Protein AF-A0AAJ0H0M8-F1 (afdb_monomer_lite)

Sequence (171 aa):
MREPCAADTFPAQLRAGKIDAFGVWETSGELGIRALGGPDKAAVFKNASVYREVYSLYSTEEKLRDAATRQRIVRFVRALHKTYDLFRNASTSSSPDVYTTVARTVGVDVPVLKSVWADHVWGPGRLDGGLLDYLEREDQYLARVDRRQPFSRAELERFVDTSVYQEAMQG

Foldseek 3Di:
DELDPDCPDPLNCCLVVVDVDDDDDPLVQVSNQVSLPHPVRDDDDDDVVVDDDDDDDDDDPVLCPPPVSLVVLLQVLLVLQVVLVCLVCLVPDPPPRPLVVVCVVVVYDSVSCVVCSVVDDRHPDPLPPCPLVVLQVVQVVVCVVVVHDRDDSVVSVVRDDCPSVVSSVVD

Secondary structure (DSSP, 8-state):
--S---TTSHHHHHHTTS-S-----TTHHHHHHHHTTSGGG------TTT----------HHHHHSHHHHHHHHHHHHHHHHHHHHHHTTTT--SS-HHHHHHHHHT--HHHHHHHHTTS--S---TTSSHHHHHHHHHHHHHHHTTSPPPPHHHHHTT---HHHHHHHH-

Structure (mmCIF, N/CA/C/O backbone):
data_AF-A0AAJ0H0M8-F1
#
_entry.id   AF-A0AAJ0H0M8-F1
#
loop_
_atom_site.group_PDB
_atom_site.id
_atom_site.type_symbol
_atom_site.label_atom_id
_atom_site.label_alt_id
_atom_site.label_comp_id
_atom_site.label_asym_id
_atom_site.label_entity_id
_atom_site.label_seq_id
_atom_site.pdbx_PDB_ins_code
_atom_site.Cartn_x
_atom_site.Cartn_y
_atom_site.Cartn_z
_atom_site.occupancy
_atom_site.B_iso_or_equiv
_atom_site.auth_seq_id
_atom_site.auth_comp_id
_atom_site.auth_asym_id
_atom_site.auth_atom_id
_atom_site.pdbx_PDB_model_num
ATOM 1 N N . MET A 1 1 ? 12.385 -8.790 -3.470 1.00 48.69 1 MET A N 1
ATOM 2 C CA . MET A 1 1 ? 13.142 -9.572 -4.466 1.00 48.69 1 MET A CA 1
ATOM 3 C C . MET A 1 1 ? 14.467 -8.891 -4.808 1.00 48.69 1 MET A C 1
ATOM 5 O O . MET A 1 1 ? 14.438 -7.785 -5.336 1.00 48.69 1 MET A O 1
ATOM 9 N N . ARG A 1 2 ? 15.613 -9.535 -4.525 1.00 51.66 2 ARG A N 1
ATOM 10 C CA . ARG A 1 2 ? 16.846 -9.311 -5.307 1.00 51.66 2 ARG A CA 1
ATOM 11 C C . ARG A 1 2 ? 16.511 -9.583 -6.768 1.00 51.66 2 ARG A C 1
ATOM 13 O O . ARG A 1 2 ? 15.623 -10.414 -6.980 1.00 51.66 2 ARG A O 1
ATOM 20 N N . GLU A 1 3 ? 17.150 -8.896 -7.720 1.00 54.75 3 GLU A N 1
ATOM 21 C CA . GLU A 1 3 ? 16.900 -9.117 -9.158 1.00 54.75 3 GLU A CA 1
ATOM 22 C C . GLU A 1 3 ? 16.625 -10.605 -9.432 1.00 54.75 3 GLU A C 1
ATOM 24 O O . GLU A 1 3 ? 17.482 -11.448 -9.143 1.00 54.75 3 GLU A O 1
ATOM 29 N N . PRO A 1 4 ? 15.401 -10.972 -9.855 1.00 52.53 4 PRO A N 1
ATOM 30 C CA . PRO A 1 4 ? 15.053 -12.371 -9.925 1.00 52.53 4 PRO A CA 1
ATOM 31 C C . PRO A 1 4 ? 15.844 -13.006 -11.065 1.00 52.53 4 PRO A C 1
ATOM 33 O O . PRO A 1 4 ? 15.538 -12.812 -12.236 1.00 52.53 4 PRO A O 1
ATOM 36 N N . CYS A 1 5 ? 16.826 -13.836 -10.714 1.00 50.19 5 CYS A N 1
ATOM 37 C CA . CYS A 1 5 ? 17.511 -14.736 -11.645 1.00 50.19 5 CYS A CA 1
ATOM 38 C C . CYS A 1 5 ? 16.598 -15.877 -12.151 1.00 50.19 5 CYS A C 1
ATOM 40 O O . CYS A 1 5 ? 17.082 -16.819 -12.775 1.00 50.19 5 CYS A O 1
ATOM 42 N N . ALA A 1 6 ? 15.292 -15.843 -11.859 1.00 57.97 6 ALA A N 1
ATOM 43 C CA . ALA A 1 6 ? 14.335 -16.835 -12.329 1.00 57.97 6 ALA A CA 1
ATOM 44 C C . ALA A 1 6 ? 13.898 -16.503 -13.764 1.00 57.97 6 ALA A C 1
ATOM 46 O O . ALA A 1 6 ? 13.347 -15.434 -14.036 1.00 57.97 6 ALA A O 1
ATOM 47 N N . ALA A 1 7 ? 14.137 -17.448 -14.675 1.00 60.62 7 ALA A N 1
ATOM 48 C CA . ALA A 1 7 ? 13.967 -17.293 -16.120 1.00 60.62 7 ALA A CA 1
ATOM 49 C C . ALA A 1 7 ? 12.519 -17.038 -16.589 1.00 60.62 7 ALA A C 1
ATOM 51 O O . ALA A 1 7 ? 12.317 -16.728 -17.760 1.00 60.62 7 ALA A O 1
ATOM 52 N N . ASP A 1 8 ? 11.529 -17.160 -15.698 1.00 80.12 8 ASP A N 1
ATOM 53 C CA . ASP A 1 8 ? 10.103 -17.068 -16.034 1.00 80.12 8 ASP A CA 1
ATOM 54 C C . ASP A 1 8 ? 9.355 -15.937 -15.308 1.00 80.12 8 ASP A C 1
ATOM 56 O O . ASP A 1 8 ? 8.146 -15.984 -15.109 1.00 80.12 8 ASP A O 1
ATOM 60 N N . THR A 1 9 ? 10.069 -14.895 -14.882 1.00 88.38 9 THR A N 1
ATOM 61 C CA . THR A 1 9 ? 9.425 -13.680 -14.354 1.00 88.38 9 THR A CA 1
ATOM 62 C C . THR A 1 9 ? 8.955 -12.757 -15.476 1.00 88.38 9 THR A C 1
ATOM 64 O O . THR A 1 9 ? 9.538 -12.761 -16.561 1.00 88.38 9 THR A O 1
ATOM 67 N N . PHE A 1 10 ? 7.955 -11.903 -15.220 1.00 92.44 10 PHE A N 1
ATOM 68 C CA . PHE A 1 10 ? 7.486 -10.933 -16.221 1.00 92.44 10 PHE A CA 1
ATOM 69 C C . PHE A 1 10 ? 8.611 -10.063 -16.816 1.00 92.44 10 PHE A C 1
ATOM 71 O O . PHE A 1 10 ? 8.669 -9.968 -18.040 1.00 92.44 10 PHE A O 1
ATOM 78 N N . PRO A 1 11 ? 9.566 -9.501 -16.039 1.00 92.25 11 PRO A N 1
ATOM 79 C CA . PRO A 1 11 ? 10.699 -8.781 -16.626 1.00 92.25 11 PRO A CA 1
ATOM 80 C C . PRO A 1 11 ? 11.568 -9.645 -17.555 1.00 92.25 11 PRO A C 1
ATOM 82 O O . PRO A 1 11 ? 12.044 -9.157 -18.579 1.00 92.25 11 PRO A O 1
ATOM 85 N N . ALA A 1 12 ? 11.768 -10.929 -17.233 1.00 90.25 12 ALA A N 1
ATOM 86 C CA . ALA A 1 12 ? 12.524 -11.854 -18.078 1.00 90.25 12 ALA A CA 1
ATOM 87 C C . ALA A 1 12 ? 11.763 -12.208 -19.367 1.00 90.25 12 ALA A C 1
ATOM 89 O O . ALA A 1 12 ? 12.352 -12.198 -20.447 1.00 90.25 12 ALA A O 1
ATOM 90 N N . GLN A 1 13 ? 10.455 -12.468 -19.271 1.00 93.12 13 GLN A N 1
ATOM 91 C CA . GLN A 1 13 ? 9.593 -12.723 -20.428 1.00 93.12 13 GLN A CA 1
ATOM 92 C C . GLN A 1 13 ? 9.509 -11.502 -21.352 1.00 93.12 13 GLN A C 1
ATOM 94 O O . GLN A 1 13 ? 9.586 -11.665 -22.569 1.00 93.12 13 GLN A O 1
ATOM 99 N N . LEU A 1 14 ? 9.427 -10.294 -20.782 1.00 93.31 14 LEU A N 1
ATOM 100 C CA . LEU A 1 14 ? 9.419 -9.034 -21.523 1.00 93.31 14 LEU A CA 1
ATOM 101 C C . LEU A 1 14 ? 10.739 -8.832 -22.279 1.00 93.31 14 LEU A C 1
ATOM 103 O O . LEU A 1 14 ? 10.736 -8.588 -23.481 1.00 93.31 14 LEU A O 1
ATOM 107 N N . ARG A 1 15 ? 11.883 -9.031 -21.606 1.00 92.50 15 ARG A N 1
ATOM 108 C CA . ARG A 1 15 ? 13.213 -8.974 -22.244 1.00 92.50 15 ARG A CA 1
ATOM 109 C C . ARG A 1 15 ? 13.366 -9.994 -23.373 1.00 92.50 15 ARG A C 1
ATOM 111 O O . ARG A 1 15 ? 14.031 -9.717 -24.365 1.00 92.50 15 ARG A O 1
ATOM 118 N N . ALA A 1 16 ? 12.781 -11.178 -23.206 1.00 92.88 16 ALA A N 1
ATOM 119 C CA . ALA A 1 16 ? 12.814 -12.252 -24.192 1.00 92.88 16 ALA A CA 1
ATOM 120 C C . ALA A 1 16 ? 11.801 -12.071 -25.339 1.00 92.88 16 ALA A C 1
ATOM 122 O O . ALA A 1 16 ? 11.757 -12.925 -26.222 1.00 92.88 16 ALA A O 1
ATOM 123 N N . GLY A 1 17 ? 10.970 -11.021 -25.320 1.00 94.12 17 GLY A N 1
ATOM 124 C CA . GLY A 1 17 ? 9.914 -10.807 -26.315 1.00 94.12 17 GLY A CA 1
ATOM 125 C C . GLY A 1 17 ? 8.808 -11.867 -26.284 1.00 94.12 17 GLY A C 1
ATOM 126 O O . GLY A 1 17 ? 8.136 -12.081 -27.286 1.00 94.12 17 GLY A O 1
ATOM 127 N N . LYS A 1 18 ? 8.635 -12.575 -25.158 1.00 96.19 18 LYS A N 1
ATOM 128 C CA . LYS A 1 18 ? 7.555 -13.563 -24.973 1.00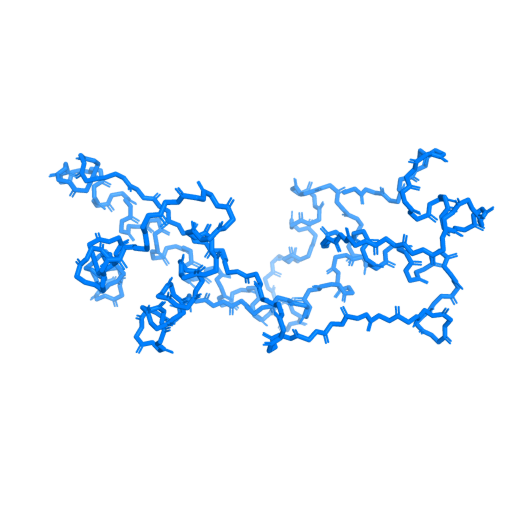 96.19 18 LYS A CA 1
ATOM 129 C C . LYS A 1 18 ? 6.216 -12.911 -24.628 1.00 96.19 18 LYS A C 1
ATOM 131 O O . LYS A 1 18 ? 5.173 -13.521 -24.837 1.00 96.19 18 LYS A O 1
ATOM 136 N N . ILE A 1 19 ? 6.271 -11.710 -24.061 1.00 95.75 19 ILE A N 1
ATOM 137 C CA . ILE A 1 19 ? 5.126 -10.857 -23.756 1.00 95.75 19 ILE A CA 1
ATOM 138 C C . ILE A 1 19 ? 5.452 -9.437 -24.209 1.00 95.75 19 ILE A C 1
ATOM 140 O O . ILE A 1 19 ? 6.611 -9.024 -24.142 1.00 95.75 19 ILE A O 1
ATOM 144 N N . ASP A 1 20 ? 4.430 -8.688 -24.608 1.00 94.94 20 ASP A N 1
ATOM 145 C CA . ASP A 1 20 ? 4.582 -7.296 -25.051 1.00 94.94 20 ASP A CA 1
ATOM 146 C C . ASP A 1 20 ? 4.394 -6.289 -23.907 1.00 94.94 20 ASP A C 1
ATOM 148 O O . ASP A 1 20 ? 4.900 -5.169 -23.955 1.00 94.94 20 ASP A O 1
ATOM 152 N N . ALA A 1 21 ? 3.653 -6.680 -22.867 1.00 95.44 21 ALA A N 1
ATOM 153 C CA . ALA A 1 21 ? 3.347 -5.849 -21.711 1.00 95.44 21 ALA A CA 1
ATOM 154 C C . ALA A 1 21 ? 2.935 -6.704 -20.505 1.00 95.44 21 ALA A C 1
ATOM 156 O O . ALA A 1 21 ? 2.513 -7.853 -20.648 1.00 95.44 21 ALA A O 1
ATOM 157 N N . PHE A 1 22 ? 3.003 -6.116 -19.312 1.00 94.31 22 PHE A N 1
ATOM 158 C CA . PHE A 1 22 ? 2.421 -6.679 -18.097 1.00 94.31 22 PHE A CA 1
ATOM 159 C C . PHE A 1 22 ? 1.900 -5.567 -17.178 1.00 94.31 22 PHE A C 1
ATOM 161 O O . PHE A 1 22 ? 2.395 -4.441 -17.212 1.00 94.31 22 PHE A O 1
ATOM 168 N N . GLY A 1 23 ? 0.910 -5.896 -16.344 1.00 90.38 23 GLY A N 1
ATOM 169 C CA . GLY A 1 23 ? 0.381 -5.018 -15.298 1.00 90.38 23 GLY A CA 1
ATOM 170 C C . GLY A 1 23 ? 0.659 -5.611 -13.921 1.00 90.38 23 GLY A C 1
ATOM 171 O O . GLY A 1 23 ? 0.176 -6.695 -13.608 1.00 90.38 23 GLY A O 1
ATOM 172 N N . VAL A 1 24 ? 1.470 -4.926 -13.119 1.00 88.25 24 VAL A N 1
ATOM 173 C CA . VAL A 1 24 ? 1.887 -5.357 -11.777 1.00 88.25 24 VAL A CA 1
ATOM 174 C C . VAL A 1 24 ? 2.349 -4.142 -10.974 1.00 88.25 24 VAL A C 1
ATOM 176 O O . VAL A 1 24 ? 2.746 -3.130 -11.552 1.00 88.25 24 VAL A O 1
ATOM 179 N N . TRP A 1 25 ? 2.337 -4.274 -9.654 1.00 86.88 25 TRP A N 1
ATOM 180 C CA . TRP A 1 25 ? 2.823 -3.273 -8.710 1.00 86.88 25 TRP A CA 1
ATOM 181 C C . TRP A 1 25 ? 4.334 -3.382 -8.448 1.00 86.88 25 TRP A C 1
ATOM 183 O O . TRP A 1 25 ? 5.080 -4.155 -9.070 1.00 86.88 25 TRP A O 1
ATOM 193 N N . GLU A 1 26 ? 4.799 -2.568 -7.513 1.00 87.12 26 GLU A N 1
ATOM 194 C CA . GLU A 1 26 ? 6.173 -2.471 -7.070 1.00 87.12 26 GLU A CA 1
ATOM 195 C C . GLU A 1 26 ? 6.661 -3.805 -6.466 1.00 87.12 26 GLU A C 1
ATOM 197 O O . GLU A 1 26 ? 5.955 -4.515 -5.760 1.00 87.12 26 GLU A O 1
ATOM 202 N N . THR A 1 27 ? 7.895 -4.235 -6.714 1.00 89.00 27 THR A N 1
ATOM 203 C CA . THR A 1 27 ? 8.981 -3.575 -7.460 1.00 89.00 27 THR A CA 1
ATOM 204 C C . THR A 1 27 ? 9.050 -3.980 -8.935 1.00 89.00 27 THR A C 1
ATOM 206 O O . THR A 1 27 ? 9.977 -3.595 -9.645 1.00 89.00 27 THR A O 1
ATOM 209 N N . SER A 1 28 ? 8.121 -4.813 -9.401 1.00 89.19 28 SER A N 1
ATOM 210 C CA . SER A 1 28 ? 8.216 -5.480 -10.704 1.00 89.19 28 SER A CA 1
ATOM 211 C C . SER A 1 28 ? 8.117 -4.511 -11.886 1.00 89.19 28 SER A C 1
ATOM 213 O O . SER A 1 28 ? 8.751 -4.761 -12.910 1.00 89.19 28 SER A O 1
ATOM 215 N N . GLY A 1 29 ? 7.408 -3.385 -11.736 1.00 90.75 29 GLY A N 1
ATOM 216 C CA . GLY A 1 29 ? 7.371 -2.312 -12.738 1.00 90.75 29 GLY A CA 1
ATOM 217 C C . GLY A 1 29 ? 8.761 -1.747 -13.063 1.00 90.75 29 GLY A C 1
ATOM 218 O O . GLY A 1 29 ? 9.183 -1.777 -14.217 1.00 90.75 29 GLY A O 1
ATOM 219 N N . GLU A 1 30 ? 9.525 -1.340 -12.043 1.00 92.75 30 GLU A N 1
ATOM 220 C CA . GLU A 1 30 ? 10.911 -0.863 -12.199 1.00 92.75 30 GLU A CA 1
ATOM 221 C C . GLU A 1 30 ? 11.822 -1.931 -12.820 1.00 92.75 30 GLU A C 1
ATOM 223 O O . GLU A 1 30 ? 12.648 -1.640 -13.686 1.00 92.75 30 GLU A O 1
ATOM 228 N N . LEU A 1 31 ? 11.655 -3.196 -12.426 1.00 92.50 31 LEU A N 1
ATOM 229 C CA . LEU A 1 31 ? 12.423 -4.295 -13.015 1.00 92.50 31 LEU A CA 1
ATOM 230 C C . LEU A 1 31 ? 12.094 -4.493 -14.504 1.00 92.50 31 LEU A C 1
ATOM 232 O O . LEU A 1 31 ? 12.994 -4.792 -15.288 1.00 92.50 31 LEU A O 1
ATOM 236 N N . GLY A 1 32 ? 10.837 -4.291 -14.909 1.00 93.06 32 GLY A N 1
ATOM 237 C CA . GLY A 1 32 ? 10.423 -4.271 -16.314 1.00 93.06 32 GLY A CA 1
ATOM 238 C C . GLY A 1 32 ? 11.062 -3.133 -17.103 1.00 93.06 32 GLY A C 1
ATOM 239 O O . GLY A 1 32 ? 11.617 -3.370 -18.174 1.00 93.06 32 GLY A O 1
ATOM 240 N N . ILE A 1 33 ? 11.061 -1.920 -16.543 1.00 93.81 33 ILE A N 1
ATOM 241 C CA . ILE A 1 33 ? 11.708 -0.743 -17.146 1.00 93.81 33 ILE A CA 1
ATOM 242 C C . ILE A 1 33 ? 13.193 -1.023 -17.395 1.00 93.81 33 ILE A C 1
ATOM 244 O O . ILE A 1 33 ? 13.697 -0.826 -18.501 1.00 93.81 33 ILE A O 1
ATOM 248 N N . ARG A 1 34 ? 13.897 -1.560 -16.392 1.00 93.62 34 ARG A N 1
ATOM 249 C CA . ARG A 1 34 ? 15.305 -1.960 -16.535 1.00 93.62 34 ARG A CA 1
ATOM 250 C C . ARG A 1 34 ? 15.492 -3.058 -17.575 1.00 93.62 34 ARG A C 1
ATOM 252 O O . ARG A 1 34 ? 16.446 -3.010 -18.346 1.00 93.62 34 ARG A O 1
ATOM 259 N N . ALA A 1 35 ? 14.586 -4.033 -17.626 1.00 93.25 35 ALA A N 1
ATOM 260 C CA . ALA A 1 35 ? 14.640 -5.122 -18.594 1.00 93.25 35 ALA A CA 1
ATOM 261 C C . ALA A 1 35 ? 14.473 -4.655 -20.050 1.00 93.25 35 AL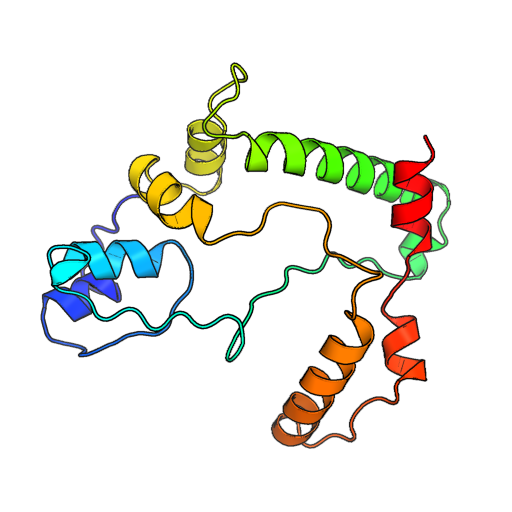A A C 1
ATOM 263 O O . ALA A 1 35 ? 15.068 -5.274 -20.930 1.00 93.25 35 ALA A O 1
ATOM 264 N N . LEU A 1 36 ? 13.739 -3.563 -20.289 1.00 93.94 36 LEU A N 1
ATOM 265 C CA . LEU A 1 36 ? 13.606 -2.911 -21.598 1.00 93.94 36 LEU A CA 1
ATOM 266 C C . LEU A 1 36 ? 14.781 -1.982 -21.954 1.00 93.94 36 LEU A C 1
ATOM 268 O O . LEU A 1 36 ? 14.817 -1.432 -23.053 1.00 93.94 36 LEU A O 1
ATOM 272 N N . GLY A 1 37 ? 15.758 -1.814 -21.059 1.00 93.56 37 GLY A N 1
ATOM 273 C CA . GLY A 1 37 ? 16.916 -0.945 -21.277 1.00 93.56 37 GLY A CA 1
ATOM 274 C C . GLY A 1 37 ? 16.768 0.468 -20.707 1.00 93.56 37 GLY A C 1
ATOM 275 O O . GLY A 1 37 ? 17.536 1.347 -21.089 1.00 93.56 37 GLY A O 1
ATOM 276 N N . GLY A 1 38 ? 15.823 0.689 -19.789 1.00 93.12 38 GLY A N 1
ATOM 277 C CA . GLY A 1 38 ? 15.648 1.949 -19.064 1.00 93.12 38 GLY A CA 1
ATOM 278 C C . GLY A 1 38 ? 14.357 2.702 -19.413 1.00 93.12 38 GLY A C 1
ATOM 279 O O . GLY A 1 38 ? 13.604 2.281 -20.294 1.00 93.12 38 GLY A O 1
ATOM 280 N N . PRO A 1 39 ? 14.081 3.823 -18.719 1.00 91.12 39 PRO A N 1
ATOM 281 C CA . PRO A 1 39 ? 12.823 4.568 -18.840 1.00 91.12 39 PRO A CA 1
ATOM 282 C C . PRO A 1 39 ? 12.570 5.110 -20.252 1.00 91.12 39 PRO A C 1
ATOM 284 O O . PRO A 1 39 ? 11.430 5.119 -20.697 1.00 91.12 39 PRO A O 1
ATOM 287 N N . ASP A 1 40 ? 13.619 5.453 -21.004 1.00 94.50 40 ASP A N 1
ATOM 288 C CA . ASP A 1 40 ? 13.495 5.949 -22.386 1.00 94.50 40 ASP A CA 1
ATOM 289 C C . ASP A 1 40 ? 13.024 4.876 -23.383 1.00 94.50 40 ASP A C 1
ATOM 291 O O . ASP A 1 40 ? 12.693 5.176 -24.532 1.00 94.50 40 ASP A O 1
ATOM 295 N N . LYS A 1 41 ? 13.044 3.604 -22.971 1.00 93.56 41 LYS A N 1
ATOM 296 C CA . LYS A 1 41 ? 12.640 2.443 -23.775 1.00 93.56 41 LYS A CA 1
ATOM 297 C C . LYS A 1 41 ? 11.350 1.797 -23.281 1.00 93.56 41 LYS A C 1
ATOM 299 O O . LYS A 1 41 ? 10.880 0.846 -23.899 1.00 93.56 41 LYS A O 1
ATOM 304 N N . ALA A 1 42 ? 10.778 2.305 -22.193 1.00 94.12 42 ALA A N 1
ATOM 305 C CA . ALA A 1 42 ? 9.590 1.753 -21.571 1.00 94.12 42 ALA A CA 1
ATOM 306 C C . ALA A 1 42 ? 8.437 2.760 -21.619 1.00 94.12 42 ALA A C 1
ATOM 308 O O . ALA A 1 42 ? 8.578 3.911 -21.216 1.00 94.12 42 ALA A O 1
ATOM 309 N N . ALA A 1 43 ? 7.263 2.309 -22.060 1.00 94.25 43 ALA A N 1
ATOM 310 C CA . ALA A 1 43 ? 6.025 3.052 -21.866 1.00 94.25 43 ALA A CA 1
ATOM 311 C C . ALA A 1 43 ? 5.399 2.629 -20.530 1.00 94.25 43 ALA A C 1
ATOM 313 O O . ALA A 1 43 ? 5.017 1.471 -20.361 1.00 94.25 43 ALA A O 1
ATOM 314 N N . VAL A 1 44 ? 5.298 3.560 -19.579 1.00 91.38 44 VAL A N 1
ATOM 315 C CA . VAL A 1 44 ? 4.725 3.302 -18.251 1.00 91.38 44 VAL A CA 1
ATOM 316 C C . VAL A 1 44 ? 3.360 3.969 -18.145 1.00 91.38 44 VAL A C 1
ATOM 318 O O . VAL A 1 44 ? 3.241 5.193 -18.193 1.00 91.38 44 VAL A O 1
ATOM 321 N N . PHE A 1 45 ? 2.319 3.160 -17.963 1.00 90.06 45 PHE A N 1
ATOM 322 C CA . PHE A 1 45 ? 0.962 3.649 -17.748 1.00 90.06 45 PHE A CA 1
ATOM 323 C C . PHE A 1 45 ? 0.710 3.841 -16.252 1.00 90.06 45 PHE A C 1
ATOM 325 O O . PHE A 1 45 ? 0.332 2.906 -15.551 1.00 90.06 45 PHE A O 1
ATOM 332 N N . LYS A 1 46 ? 0.908 5.068 -15.761 1.00 85.81 46 LYS A N 1
ATOM 333 C CA . LYS A 1 46 ? 0.612 5.451 -14.375 1.00 85.81 46 LYS A CA 1
ATOM 334 C C . LYS A 1 46 ? -0.299 6.674 -14.346 1.00 85.81 46 LYS A C 1
ATOM 336 O O . LYS A 1 46 ? 0.112 7.771 -14.710 1.00 85.81 46 LYS A O 1
ATOM 341 N N . ASN A 1 47 ? -1.546 6.487 -13.914 1.00 85.44 47 ASN A N 1
ATOM 342 C CA . ASN A 1 47 ? -2.520 7.570 -13.785 1.00 85.44 47 ASN A CA 1
ATOM 343 C C . ASN A 1 47 ? -3.404 7.365 -12.547 1.00 85.44 47 ASN A C 1
ATOM 345 O O . ASN A 1 47 ? -4.343 6.572 -12.576 1.00 85.44 47 ASN A O 1
ATOM 349 N N . ALA A 1 48 ? -3.130 8.137 -11.491 1.00 78.69 48 ALA A N 1
ATOM 350 C CA . ALA A 1 48 ? -3.839 8.067 -10.210 1.00 78.69 48 ALA A CA 1
ATOM 351 C C . ALA A 1 48 ? -5.340 8.416 -10.300 1.00 78.69 48 ALA A C 1
ATOM 353 O O . ALA A 1 48 ? -6.121 8.047 -9.420 1.00 78.69 48 ALA A O 1
ATOM 354 N N . SER A 1 49 ? -5.760 9.122 -11.356 1.00 79.62 49 SER A N 1
ATOM 355 C CA . SER A 1 49 ? -7.173 9.423 -11.618 1.00 79.62 49 SER A CA 1
ATOM 356 C C . SER A 1 49 ? -7.917 8.248 -12.255 1.00 79.62 49 SER A C 1
ATOM 358 O O . SER A 1 49 ? -9.140 8.199 -12.164 1.00 79.62 49 SER A O 1
ATOM 360 N N . VAL A 1 50 ? -7.197 7.317 -12.893 1.00 81.38 50 VAL A N 1
ATOM 361 C CA . VAL A 1 50 ? -7.758 6.093 -13.490 1.00 81.38 50 VAL A CA 1
ATOM 362 C C . VAL A 1 50 ? -7.703 4.940 -12.495 1.00 81.38 50 VAL A C 1
ATOM 364 O O . VAL A 1 50 ? -8.696 4.247 -12.302 1.00 81.38 50 VAL A O 1
ATOM 367 N N . TYR A 1 51 ? -6.555 4.749 -11.846 1.00 78.50 51 TYR A N 1
ATOM 368 C CA . TYR A 1 51 ? -6.351 3.715 -10.842 1.00 78.50 51 TYR A CA 1
ATOM 369 C C . TYR A 1 51 ? -5.434 4.237 -9.740 1.00 78.50 51 TYR A C 1
ATOM 371 O O . TYR A 1 51 ? -4.373 4.800 -10.012 1.00 78.50 51 TYR A O 1
ATOM 379 N N . ARG A 1 52 ? -5.844 4.025 -8.492 1.00 80.25 52 ARG A N 1
ATOM 380 C 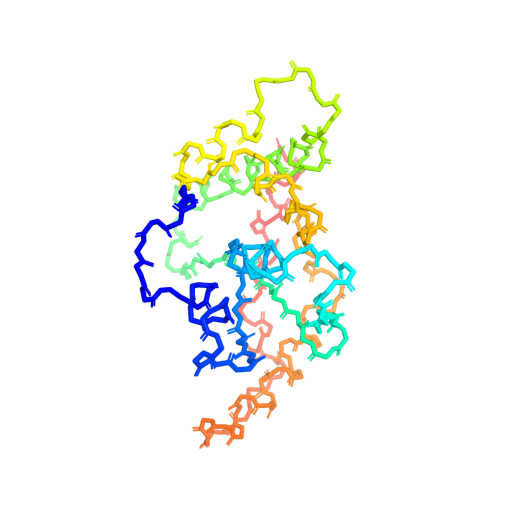CA . ARG A 1 52 ? -5.048 4.301 -7.298 1.00 80.25 52 ARG A CA 1
ATOM 381 C C . ARG A 1 52 ? -5.086 3.072 -6.404 1.00 80.25 52 ARG A C 1
ATOM 383 O O . ARG A 1 52 ? -6.109 2.399 -6.340 1.00 80.25 52 ARG A O 1
ATOM 390 N N . GLU A 1 53 ? -4.011 2.842 -5.672 1.00 80.81 53 GLU A N 1
ATOM 391 C CA . GLU A 1 53 ? -3.987 1.855 -4.603 1.00 80.81 53 GLU A CA 1
ATOM 392 C C . GLU A 1 53 ? -4.060 2.580 -3.256 1.00 80.81 53 GLU A C 1
ATOM 394 O O . GLU A 1 53 ? -3.303 3.521 -3.004 1.00 80.81 53 GLU A O 1
ATOM 399 N N . VAL A 1 54 ? -5.007 2.178 -2.406 1.00 81.38 54 VAL A N 1
ATOM 400 C CA . VAL A 1 54 ? -5.176 2.734 -1.060 1.00 81.38 54 VAL A CA 1
ATOM 401 C C . VAL A 1 54 ? -5.026 1.612 -0.044 1.00 81.38 54 VAL A C 1
ATOM 403 O O . VAL A 1 54 ? -5.891 0.748 0.088 1.00 81.38 54 VAL A O 1
ATOM 406 N N . TYR A 1 55 ? -3.931 1.646 0.709 1.00 84.69 55 TYR A N 1
ATOM 407 C CA . TYR A 1 55 ? -3.683 0.686 1.777 1.00 84.69 55 TYR A CA 1
ATOM 408 C C . TYR A 1 55 ? -4.548 1.020 2.993 1.00 84.69 55 TYR A C 1
ATOM 410 O O . TYR A 1 55 ? -4.452 2.108 3.563 1.00 84.69 55 TYR A O 1
ATOM 418 N N . SER A 1 56 ? -5.386 0.065 3.391 1.00 84.88 56 SER A N 1
ATOM 419 C CA . SER A 1 56 ? -6.316 0.207 4.512 1.00 84.88 56 SER A CA 1
ATOM 420 C C . SER A 1 56 ? -5.898 -0.677 5.686 1.00 84.88 56 SER A C 1
ATOM 422 O O . SER A 1 56 ? -5.468 -1.816 5.504 1.00 84.88 56 SER A O 1
ATOM 424 N N . LEU A 1 57 ? -6.029 -0.150 6.905 1.00 87.75 57 LEU A N 1
ATOM 425 C CA . LEU A 1 57 ? -5.806 -0.892 8.144 1.00 87.75 57 LEU A CA 1
ATOM 426 C C . LEU A 1 57 ? -7.159 -1.243 8.758 1.00 87.75 57 LEU A C 1
ATOM 428 O O . LEU A 1 57 ? -7.935 -0.349 9.088 1.00 87.75 57 LEU A O 1
ATOM 432 N N . TYR A 1 58 ? -7.409 -2.534 8.957 1.00 90.50 58 TYR A N 1
ATOM 433 C CA . TYR A 1 58 ? -8.659 -3.027 9.528 1.00 90.50 58 TYR A CA 1
ATOM 434 C C . TYR A 1 58 ? -8.444 -3.631 10.915 1.00 90.50 58 TYR A C 1
ATOM 436 O O . TYR A 1 58 ? -7.402 -4.209 11.225 1.00 90.50 58 TYR A O 1
ATOM 444 N N . SER A 1 59 ? -9.480 -3.524 11.738 1.00 93.56 59 SER A N 1
ATOM 445 C CA . SER A 1 59 ? -9.674 -4.299 12.959 1.00 93.56 59 SER A CA 1
ATOM 446 C C . SER A 1 59 ? -11.134 -4.755 12.992 1.00 93.56 59 SER A C 1
ATOM 448 O O . SER A 1 59 ? -11.928 -4.398 12.126 1.00 93.56 59 SER A O 1
ATOM 450 N N . THR A 1 60 ? -11.502 -5.543 13.991 1.00 94.88 60 THR A N 1
ATOM 451 C CA . THR A 1 60 ? -12.891 -5.973 14.209 1.00 94.88 60 THR A CA 1
ATOM 452 C C . THR A 1 60 ? -13.534 -5.157 15.324 1.00 94.88 60 THR A C 1
ATOM 454 O O . THR A 1 60 ? -12.840 -4.788 16.275 1.00 94.88 60 THR A O 1
ATOM 457 N N . GLU A 1 61 ? -14.858 -5.004 15.301 1.00 94.31 61 GLU A N 1
ATOM 458 C CA . GLU A 1 61 ? -15.603 -4.383 16.405 1.00 94.31 61 GLU A CA 1
ATOM 459 C C . GLU A 1 61 ? -15.315 -5.039 17.763 1.00 94.31 61 GLU A C 1
ATOM 461 O O . GLU A 1 61 ? -15.155 -4.342 18.760 1.00 94.31 61 GLU A O 1
ATOM 466 N N . GLU A 1 62 ? -15.196 -6.371 17.811 1.00 96.88 62 GLU A N 1
ATOM 467 C CA . GLU A 1 62 ? -14.874 -7.117 19.037 1.00 96.88 62 GLU A CA 1
ATOM 468 C C . GLU A 1 62 ? -13.567 -6.617 19.669 1.00 96.88 62 GLU A C 1
ATOM 470 O O . GLU A 1 62 ? -13.529 -6.248 20.843 1.00 96.88 62 GLU A O 1
ATOM 475 N N . LYS A 1 63 ? -12.496 -6.537 18.870 1.00 97.06 63 LYS A N 1
ATOM 476 C CA . LYS A 1 63 ? -11.187 -6.043 19.321 1.00 97.06 63 LYS A CA 1
ATOM 477 C C . LYS A 1 63 ? -11.200 -4.561 19.694 1.00 97.06 63 LYS A C 1
ATOM 479 O O . LYS A 1 63 ? -10.396 -4.157 20.529 1.00 97.06 63 LYS A O 1
ATOM 484 N N . LEU A 1 64 ? -12.082 -3.760 19.095 1.00 95.81 64 LEU A N 1
ATOM 485 C CA . LEU A 1 64 ? -12.230 -2.341 19.429 1.00 95.81 64 LEU A CA 1
ATOM 486 C C . LEU A 1 64 ? -13.066 -2.106 20.696 1.00 95.81 64 LEU A C 1
ATOM 488 O O . LEU A 1 64 ? -12.861 -1.092 21.360 1.00 95.81 64 LEU A O 1
ATOM 492 N N . ARG A 1 65 ? -13.968 -3.031 21.052 1.00 96.56 65 ARG A N 1
ATOM 493 C CA . ARG A 1 65 ? -14.743 -2.995 22.305 1.00 96.56 65 ARG A CA 1
ATOM 494 C C . ARG A 1 65 ? -13.929 -3.449 23.520 1.00 96.56 65 ARG A C 1
ATOM 496 O O . ARG A 1 65 ? -14.191 -2.982 24.624 1.00 96.56 65 ARG A O 1
ATOM 503 N N . ASP A 1 66 ? -12.934 -4.319 23.339 1.00 98.31 66 ASP A N 1
ATOM 504 C CA . ASP A 1 66 ? -12.004 -4.679 24.415 1.00 98.31 66 ASP A CA 1
ATOM 505 C C . ASP A 1 66 ? -11.044 -3.520 24.725 1.00 98.31 66 ASP A C 1
ATOM 507 O O . ASP A 1 66 ? -10.162 -3.194 23.929 1.00 98.31 66 ASP A O 1
ATOM 511 N N . ALA A 1 67 ? -11.177 -2.914 25.907 1.00 97.94 67 ALA A N 1
ATOM 512 C CA . ALA A 1 67 ? -10.424 -1.716 26.282 1.00 97.94 67 ALA A CA 1
ATOM 513 C C . ALA A 1 67 ? -8.899 -1.922 26.226 1.00 97.94 67 ALA A C 1
ATOM 515 O O . ALA A 1 67 ? -8.166 -1.058 25.737 1.00 97.94 67 ALA A O 1
ATOM 516 N N . ALA A 1 68 ? -8.406 -3.082 26.676 1.00 98.19 68 ALA A N 1
ATOM 517 C CA . ALA A 1 68 ? -6.976 -3.381 26.666 1.00 98.19 68 ALA A CA 1
ATOM 518 C C . ALA A 1 68 ? -6.433 -3.525 25.232 1.00 98.19 68 ALA A C 1
ATOM 520 O O . ALA A 1 68 ? -5.351 -3.020 24.913 1.00 98.19 68 ALA A O 1
ATOM 521 N N . THR A 1 69 ? -7.179 -4.195 24.350 1.00 98.25 69 THR A N 1
ATOM 522 C CA . THR A 1 69 ? -6.832 -4.329 22.932 1.00 98.25 69 THR A CA 1
ATOM 523 C C . THR A 1 69 ? -6.931 -3.003 22.202 1.00 98.25 69 THR A C 1
ATOM 525 O O . THR A 1 69 ? -5.985 -2.647 21.499 1.00 98.25 69 THR A O 1
ATOM 528 N N . ARG A 1 70 ? -7.999 -2.232 22.413 1.00 97.50 70 ARG A N 1
ATOM 529 C CA . ARG A 1 70 ? -8.153 -0.902 21.823 1.00 97.50 70 ARG A CA 1
ATOM 530 C C . ARG A 1 70 ? -6.956 -0.013 22.148 1.00 97.50 70 ARG A C 1
ATOM 532 O O . ARG A 1 70 ? -6.351 0.542 21.236 1.00 97.50 70 ARG A O 1
ATOM 539 N N . GLN A 1 71 ? -6.529 0.041 23.411 1.00 97.50 71 GLN A N 1
ATOM 540 C CA . GLN A 1 71 ? -5.346 0.815 23.802 1.00 97.50 71 GLN A CA 1
ATOM 541 C C . GLN A 1 71 ? -4.062 0.354 23.091 1.00 97.50 71 GLN A C 1
ATOM 543 O O . GLN A 1 71 ? -3.211 1.180 22.756 1.00 97.50 71 GLN A O 1
ATOM 548 N N . ARG A 1 72 ? -3.892 -0.954 22.845 1.00 97.81 72 ARG A N 1
ATOM 549 C CA . ARG A 1 72 ? -2.768 -1.465 22.037 1.00 97.81 72 ARG A CA 1
ATOM 550 C C . ARG A 1 72 ? -2.857 -0.992 20.587 1.00 97.81 72 ARG A C 1
ATOM 552 O O . ARG A 1 72 ? -1.842 -0.565 20.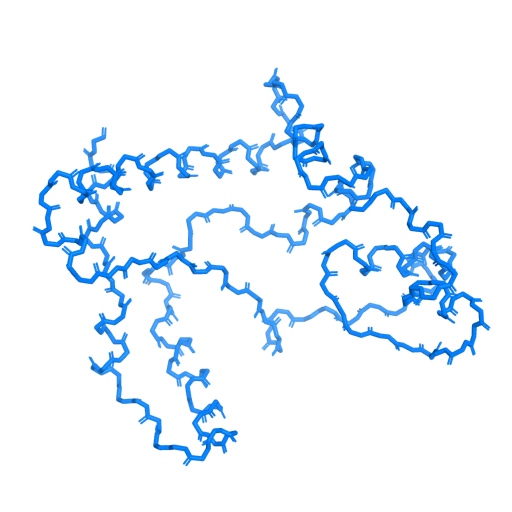045 1.00 97.81 72 ARG A O 1
ATOM 559 N N . ILE A 1 73 ? -4.046 -1.033 19.987 1.00 96.81 73 ILE A N 1
ATOM 560 C CA . ILE A 1 73 ? -4.288 -0.568 18.615 1.00 96.81 73 ILE A CA 1
ATOM 561 C C . ILE A 1 73 ? -3.992 0.932 18.500 1.00 96.81 73 ILE A C 1
ATOM 563 O O . ILE A 1 73 ? -3.256 1.336 17.607 1.00 96.81 73 ILE A O 1
ATOM 567 N N . VAL A 1 74 ? -4.473 1.751 19.437 1.00 95.88 74 VAL A N 1
ATOM 568 C CA . VAL A 1 74 ? -4.194 3.197 19.479 1.00 95.88 74 VAL A CA 1
ATOM 569 C C . VAL A 1 74 ? -2.687 3.464 19.544 1.00 95.88 74 VAL A C 1
ATOM 571 O O . VAL A 1 74 ? -2.163 4.274 18.778 1.00 95.88 74 VAL A O 1
ATOM 574 N N . ARG A 1 75 ? -1.948 2.733 20.394 1.00 96.56 75 ARG A N 1
ATOM 575 C CA . ARG A 1 75 ? -0.477 2.829 20.445 1.00 96.56 75 ARG A CA 1
ATOM 576 C C . ARG A 1 75 ? 0.186 2.425 19.127 1.00 96.56 75 ARG A C 1
ATOM 578 O O . ARG A 1 75 ? 1.147 3.075 18.721 1.00 96.56 75 ARG A O 1
ATOM 585 N N . PHE A 1 76 ? -0.315 1.383 18.466 1.00 95.75 76 PHE A N 1
ATOM 586 C CA . PHE A 1 76 ? 0.178 0.953 17.159 1.00 95.75 76 PHE A CA 1
ATOM 587 C C . PHE A 1 76 ? -0.054 2.024 16.084 1.00 95.75 76 PHE A C 1
ATOM 589 O O . PHE A 1 76 ? 0.890 2.391 15.392 1.00 95.75 76 PHE A O 1
ATOM 596 N N . VAL A 1 77 ? -1.260 2.593 15.999 1.00 93.62 77 VAL A N 1
ATOM 597 C CA . VAL A 1 77 ? -1.589 3.673 15.051 1.00 93.62 77 VAL A CA 1
ATOM 598 C C . VAL A 1 77 ? -0.718 4.909 15.297 1.00 93.62 77 VAL A C 1
ATOM 600 O O . VAL A 1 77 ? -0.199 5.494 14.347 1.00 93.62 77 VAL A O 1
ATOM 603 N N . ARG A 1 78 ? -0.468 5.268 16.563 1.00 93.12 78 ARG A N 1
ATOM 604 C CA . ARG A 1 78 ? 0.466 6.348 16.919 1.00 93.12 78 ARG A CA 1
ATOM 605 C C . ARG A 1 78 ? 1.893 6.058 16.447 1.00 93.12 78 ARG A C 1
ATOM 607 O O . ARG A 1 78 ? 2.561 6.951 15.930 1.00 93.12 78 ARG A O 1
ATOM 614 N N . ALA A 1 79 ? 2.381 4.832 16.635 1.00 93.81 79 ALA A N 1
ATOM 615 C CA . ALA A 1 79 ? 3.708 4.437 16.167 1.00 93.81 79 ALA A CA 1
ATOM 616 C C . ALA A 1 79 ? 3.797 4.476 14.634 1.00 93.81 79 ALA A C 1
ATOM 618 O O . ALA A 1 79 ? 4.749 5.037 14.098 1.00 93.81 79 ALA A O 1
ATOM 619 N N . LEU A 1 80 ? 2.771 3.972 13.944 1.00 92.12 80 LEU A N 1
ATOM 620 C CA . LEU A 1 80 ? 2.669 4.002 12.488 1.00 92.12 80 LEU A CA 1
ATOM 621 C C . LEU A 1 80 ? 2.699 5.437 11.943 1.00 92.12 80 LEU A C 1
ATOM 623 O O . LEU A 1 80 ? 3.425 5.711 10.991 1.00 92.12 80 LEU A O 1
ATOM 627 N N . HIS A 1 81 ? 1.984 6.367 12.585 1.00 90.00 81 HIS A N 1
ATOM 628 C CA . HIS A 1 81 ? 2.016 7.783 12.215 1.00 90.00 81 HIS A CA 1
ATOM 629 C C . HIS A 1 81 ? 3.443 8.351 12.250 1.00 90.00 81 HIS A C 1
ATOM 631 O O . HIS A 1 81 ? 3.886 8.963 11.282 1.00 90.00 81 HIS A O 1
ATOM 637 N N . LYS A 1 82 ? 4.201 8.068 13.318 1.00 89.06 82 LYS A N 1
ATOM 638 C CA . LYS A 1 82 ? 5.612 8.479 13.427 1.00 89.06 82 LYS A CA 1
ATOM 639 C C . LYS A 1 82 ? 6.486 7.842 12.343 1.00 89.06 82 LYS A C 1
ATOM 641 O O . LYS A 1 82 ? 7.421 8.471 11.855 1.00 89.06 82 LYS A O 1
ATOM 646 N N . THR A 1 83 ? 6.199 6.603 11.945 1.00 89.38 83 THR A N 1
ATOM 647 C CA . THR A 1 83 ? 6.932 5.929 10.864 1.00 89.38 83 THR A CA 1
ATOM 648 C C . THR A 1 83 ? 6.710 6.599 9.509 1.00 89.38 83 THR A C 1
ATOM 650 O O . THR A 1 83 ? 7.657 6.677 8.726 1.00 89.38 83 THR A O 1
ATOM 653 N N . TYR A 1 84 ? 5.523 7.151 9.235 1.00 89.69 84 TYR A N 1
ATOM 654 C CA . TYR A 1 84 ? 5.302 7.901 7.995 1.00 89.69 84 TYR A CA 1
ATOM 655 C C . TYR A 1 84 ? 6.233 9.110 7.868 1.00 89.69 84 TYR A C 1
ATOM 657 O O . TYR A 1 84 ? 6.711 9.389 6.771 1.00 89.69 84 TYR A O 1
ATOM 665 N N . ASP A 1 85 ? 6.559 9.790 8.967 1.00 86.75 85 ASP A N 1
ATOM 666 C CA . ASP A 1 85 ? 7.519 10.902 8.951 1.00 86.75 85 ASP A CA 1
ATOM 667 C C . ASP A 1 85 ? 8.922 10.438 8.567 1.00 86.75 85 ASP A C 1
ATOM 669 O O . ASP A 1 85 ? 9.609 11.106 7.793 1.00 86.75 85 ASP A O 1
ATOM 673 N N . LEU A 1 86 ? 9.338 9.270 9.061 1.00 88.12 86 LEU A N 1
ATOM 674 C CA . LEU A 1 86 ? 10.614 8.664 8.683 1.00 88.12 86 LEU A CA 1
ATOM 675 C C . LEU A 1 86 ? 10.629 8.290 7.199 1.00 88.12 86 LEU A C 1
ATOM 677 O O . LEU A 1 86 ? 11.625 8.523 6.524 1.00 88.12 86 LEU A O 1
ATOM 681 N N . PHE A 1 87 ? 9.529 7.739 6.683 1.00 89.88 87 PHE A N 1
ATOM 682 C CA . PHE A 1 87 ? 9.446 7.277 5.296 1.00 89.88 87 PHE A CA 1
ATOM 683 C C . PHE A 1 87 ? 9.376 8.442 4.304 1.00 89.88 87 PHE A C 1
ATOM 685 O O . PHE A 1 87 ? 10.040 8.400 3.267 1.00 89.88 87 PHE A O 1
ATOM 692 N N . ARG A 1 88 ? 8.650 9.517 4.642 1.00 88.38 88 ARG A N 1
ATOM 693 C CA . ARG A 1 88 ? 8.637 10.769 3.864 1.00 88.38 88 ARG A CA 1
ATOM 694 C C . ARG A 1 88 ? 10.016 11.413 3.787 1.00 88.38 88 ARG A C 1
ATOM 696 O O . ARG A 1 88 ? 10.394 11.922 2.739 1.00 88.38 88 ARG A O 1
ATOM 703 N N . ASN A 1 89 ? 10.767 11.364 4.884 1.00 85.81 89 ASN A N 1
ATOM 704 C CA . ASN A 1 89 ? 12.096 11.963 4.986 1.00 85.81 89 ASN A CA 1
ATOM 705 C C . ASN A 1 89 ? 13.225 10.942 4.768 1.00 85.81 89 ASN A C 1
ATOM 707 O O . ASN A 1 89 ? 14.368 11.194 5.145 1.00 85.81 89 ASN A O 1
ATOM 711 N N . ALA A 1 90 ? 12.934 9.785 4.163 1.00 83.00 90 ALA A N 1
ATOM 712 C CA . ALA A 1 90 ? 13.896 8.690 4.031 1.00 83.00 90 ALA A CA 1
ATOM 713 C C . ALA A 1 90 ? 15.167 9.091 3.260 1.00 83.00 90 ALA A C 1
ATOM 715 O O . ALA A 1 90 ? 16.234 8.537 3.506 1.00 83.00 90 ALA A O 1
ATOM 716 N N . SER A 1 91 ? 15.077 10.056 2.338 1.00 72.25 91 SER A N 1
ATOM 717 C CA . SER A 1 91 ? 16.222 10.580 1.578 1.00 72.25 91 SER A CA 1
ATOM 718 C C . SER A 1 91 ? 17.041 11.652 2.307 1.00 72.25 91 SER A C 1
ATOM 720 O O . SER A 1 91 ? 18.158 11.931 1.881 1.00 72.25 91 SER A O 1
ATOM 722 N N . THR A 1 92 ? 16.507 12.268 3.367 1.00 68.62 92 THR A N 1
ATOM 723 C CA . THR A 1 92 ? 17.108 13.428 4.057 1.00 68.62 92 THR A CA 1
ATOM 724 C C . THR A 1 92 ? 17.418 13.171 5.533 1.00 68.62 92 THR A C 1
ATOM 726 O O . THR A 1 92 ? 18.056 13.998 6.182 1.00 68.62 92 THR A O 1
ATOM 729 N N . SER A 1 93 ? 16.975 12.040 6.082 1.00 57.78 93 SER A N 1
ATOM 730 C CA . SER A 1 93 ? 17.151 11.696 7.490 1.00 57.78 93 SER A CA 1
ATOM 731 C C . SER A 1 93 ? 18.559 11.173 7.798 1.00 57.78 93 SER A C 1
ATOM 733 O O . SER A 1 93 ? 19.112 10.363 7.061 1.00 57.78 93 SER A O 1
ATOM 735 N N . SER A 1 94 ? 19.110 11.590 8.940 1.00 53.72 94 SER A N 1
ATOM 736 C CA . SER A 1 94 ? 20.343 11.064 9.550 1.00 53.72 94 SER A CA 1
ATOM 737 C C . SER A 1 94 ? 20.130 9.774 10.369 1.00 53.72 94 SER A C 1
ATOM 739 O O . SER A 1 94 ? 21.065 9.271 10.991 1.00 53.72 94 SER A O 1
ATOM 741 N N . SER A 1 95 ? 18.897 9.253 10.397 1.00 55.19 95 SER A N 1
ATOM 742 C CA . SER A 1 95 ? 18.486 7.989 11.034 1.00 55.19 95 SER A CA 1
ATOM 743 C C . SER A 1 95 ? 19.086 6.767 10.304 1.00 55.19 95 SER A C 1
ATOM 745 O O . SER A 1 95 ? 19.481 6.913 9.145 1.00 55.19 95 SER A O 1
ATOM 747 N N . PRO A 1 96 ? 19.173 5.559 10.913 1.00 60.09 96 PRO A N 1
ATOM 748 C CA . PRO A 1 96 ? 19.535 4.337 10.189 1.00 60.09 96 PRO A CA 1
ATOM 749 C C . PRO A 1 96 ? 18.799 4.242 8.852 1.00 60.09 96 PRO A C 1
ATOM 751 O O . PRO A 1 96 ? 17.591 4.460 8.794 1.00 60.09 96 PRO A O 1
ATOM 754 N N . ASP A 1 97 ? 19.551 3.927 7.795 1.00 83.19 97 ASP A N 1
ATOM 755 C CA . ASP A 1 97 ? 19.080 3.956 6.411 1.00 83.19 97 ASP A CA 1
ATOM 756 C C . ASP A 1 97 ? 17.757 3.179 6.260 1.00 83.19 97 ASP A C 1
ATOM 758 O O . ASP A 1 97 ? 17.723 1.939 6.285 1.00 83.19 97 ASP A O 1
ATOM 762 N N . VAL A 1 98 ? 16.657 3.935 6.141 1.00 89.06 98 VAL A N 1
ATOM 763 C CA . VAL A 1 98 ? 15.286 3.422 5.996 1.00 89.06 98 VAL A CA 1
ATOM 764 C C . VAL A 1 98 ? 15.225 2.474 4.808 1.00 89.06 98 VAL A C 1
ATOM 766 O O . VAL A 1 98 ? 14.642 1.395 4.916 1.00 89.06 98 VAL A O 1
ATOM 769 N N . TYR A 1 99 ? 15.908 2.819 3.712 1.00 90.06 99 TYR A N 1
ATOM 770 C CA . TYR A 1 99 ? 15.961 1.972 2.532 1.00 90.06 99 TYR A CA 1
ATOM 771 C C . TYR A 1 99 ? 16.642 0.649 2.837 1.00 90.06 99 TYR A C 1
ATOM 773 O O . TYR A 1 99 ? 16.098 -0.384 2.481 1.00 90.06 99 TYR A O 1
ATOM 781 N N . THR A 1 100 ? 17.781 0.645 3.533 1.00 90.81 100 THR A N 1
ATOM 782 C CA . THR A 1 100 ? 18.466 -0.601 3.918 1.00 90.81 100 THR A CA 1
ATOM 783 C C . THR A 1 100 ? 17.603 -1.473 4.829 1.00 90.81 100 THR A C 1
ATOM 785 O O . THR A 1 100 ? 17.564 -2.695 4.664 1.00 90.81 100 THR A O 1
ATOM 788 N N . THR A 1 101 ? 16.904 -0.866 5.788 1.00 91.06 101 THR A N 1
ATOM 789 C CA . THR A 1 101 ? 16.021 -1.601 6.703 1.00 91.06 101 THR A CA 1
ATOM 790 C C . THR A 1 101 ? 14.874 -2.248 5.938 1.00 91.06 101 THR A C 1
ATOM 792 O O . THR A 1 101 ? 14.671 -3.458 6.038 1.00 91.06 101 THR A O 1
ATOM 795 N N . VAL A 1 102 ? 14.166 -1.468 5.120 1.00 91.06 102 VAL A N 1
ATOM 796 C CA . VAL A 1 102 ? 13.028 -1.966 4.344 1.00 91.06 102 VAL A CA 1
ATOM 797 C C . VAL A 1 102 ? 13.485 -2.977 3.301 1.00 91.06 102 VAL A C 1
ATOM 799 O O . VAL A 1 102 ? 12.929 -4.068 3.260 1.00 91.06 102 VAL A O 1
ATOM 802 N N . ALA A 1 103 ? 14.546 -2.683 2.545 1.00 90.56 103 ALA A N 1
ATOM 803 C CA . ALA A 1 103 ? 15.163 -3.579 1.567 1.00 90.56 103 ALA A CA 1
ATOM 804 C C . ALA A 1 103 ? 15.472 -4.956 2.157 1.00 90.56 103 ALA A C 1
ATOM 806 O O . ALA A 1 103 ? 15.171 -5.974 1.538 1.00 90.56 103 ALA A O 1
ATOM 807 N N . ARG A 1 104 ? 16.017 -5.006 3.377 1.00 92.06 104 ARG A N 1
ATOM 808 C CA . ARG A 1 104 ? 16.281 -6.267 4.079 1.00 92.06 104 ARG A CA 1
ATOM 809 C C . ARG A 1 104 ? 14.995 -7.004 4.436 1.00 92.06 104 ARG A C 1
ATOM 811 O O . ARG A 1 104 ? 14.912 -8.202 4.195 1.00 92.06 104 ARG A O 1
ATOM 818 N N . THR A 1 105 ? 14.011 -6.296 4.985 1.00 91.19 105 THR A N 1
ATOM 819 C CA . THR A 1 105 ? 12.731 -6.878 5.410 1.00 91.19 105 THR A CA 1
ATOM 820 C C . THR A 1 105 ? 11.930 -7.439 4.236 1.00 91.19 105 THR A C 1
ATOM 822 O O . THR A 1 105 ? 11.399 -8.539 4.331 1.00 91.19 105 THR A O 1
ATOM 825 N N . VAL A 1 106 ? 11.870 -6.718 3.113 1.00 88.38 106 VAL A N 1
ATOM 826 C CA . VAL A 1 106 ? 11.117 -7.126 1.907 1.00 88.38 106 VAL A CA 1
ATOM 827 C C . VAL A 1 106 ? 11.981 -7.908 0.903 1.00 88.38 106 VAL A C 1
ATOM 829 O O . VAL A 1 106 ? 11.519 -8.341 -0.158 1.00 88.38 106 VAL A O 1
ATOM 832 N N . GLY A 1 107 ? 13.267 -8.071 1.218 1.00 89.44 107 GLY A N 1
ATOM 833 C CA . GLY A 1 107 ? 14.258 -8.774 0.415 1.00 89.44 107 GLY A CA 1
ATOM 834 C C . GLY A 1 107 ? 14.483 -8.168 -0.970 1.00 89.44 107 GLY A C 1
ATOM 835 O O . GLY A 1 107 ? 14.562 -8.934 -1.922 1.00 89.44 107 GLY A O 1
ATOM 836 N N . VAL A 1 108 ? 14.502 -6.840 -1.121 1.00 87.38 108 VAL A N 1
ATOM 837 C CA . VAL A 1 108 ? 14.716 -6.090 -2.383 1.00 87.38 108 VAL A CA 1
ATOM 838 C C . VAL A 1 108 ? 16.078 -5.395 -2.370 1.00 87.38 108 VAL A C 1
ATOM 840 O O . VAL A 1 108 ? 16.572 -5.041 -1.307 1.00 87.38 108 VAL A O 1
ATOM 843 N N . ASP A 1 109 ? 16.680 -5.159 -3.535 1.00 90.38 109 ASP A N 1
ATOM 844 C CA . ASP A 1 109 ? 17.892 -4.342 -3.630 1.00 90.38 109 ASP A CA 1
ATOM 845 C C . ASP A 1 109 ? 17.597 -2.854 -3.384 1.00 90.38 109 ASP A C 1
ATOM 847 O O . ASP A 1 109 ? 16.707 -2.268 -4.002 1.00 90.38 109 ASP A O 1
ATOM 851 N N . VAL A 1 110 ? 18.386 -2.210 -2.519 1.00 90.88 110 VAL A N 1
ATOM 852 C CA . VAL A 1 110 ? 18.214 -0.790 -2.148 1.00 90.88 110 VAL A CA 1
ATOM 853 C C . VAL A 1 110 ? 18.042 0.142 -3.362 1.00 90.88 110 VAL A C 1
ATOM 855 O O . VAL A 1 110 ? 17.153 0.992 -3.310 1.00 90.88 110 VAL A O 1
ATOM 858 N N . PRO A 1 111 ? 18.802 0.008 -4.470 1.00 90.69 111 PRO A N 1
ATOM 859 C CA . PRO A 1 111 ? 18.596 0.853 -5.646 1.00 90.69 111 PRO A CA 1
ATOM 860 C C . PRO A 1 111 ? 17.226 0.677 -6.309 1.00 90.69 111 PRO A C 1
ATOM 862 O O . PRO A 1 111 ? 16.660 1.655 -6.777 1.00 90.69 111 PRO A O 1
ATOM 865 N N . VAL A 1 112 ? 16.686 -0.546 -6.360 1.00 91.00 112 VAL A N 1
ATOM 866 C CA . VAL A 1 112 ? 15.338 -0.806 -6.901 1.00 91.00 112 VAL A CA 1
ATOM 867 C C . VAL A 1 112 ? 14.291 -0.182 -5.988 1.00 91.00 112 VAL A C 1
ATOM 869 O O . VAL A 1 112 ? 13.387 0.501 -6.458 1.00 91.00 112 VAL A O 1
ATOM 872 N N . LEU A 1 113 ? 14.449 -0.366 -4.675 1.00 91.12 113 LEU A N 1
ATOM 873 C CA . LEU A 1 113 ? 13.544 0.208 -3.686 1.00 91.12 113 LEU A CA 1
ATOM 874 C C . LEU A 1 113 ? 13.510 1.741 -3.764 1.00 91.12 113 LEU A C 1
ATOM 876 O O . LEU A 1 113 ? 12.438 2.329 -3.691 1.00 91.12 113 LEU A O 1
ATOM 880 N N . LYS A 1 114 ? 14.670 2.384 -3.942 1.00 91.25 114 LYS A N 1
ATOM 881 C CA . LYS A 1 114 ? 14.771 3.840 -4.118 1.00 91.25 114 LYS A CA 1
ATOM 882 C C . LYS A 1 114 ? 14.044 4.327 -5.371 1.00 91.25 114 LYS A C 1
ATOM 884 O O . LYS A 1 114 ? 13.359 5.341 -5.278 1.00 91.25 114 LYS A O 1
ATOM 889 N N . SER A 1 115 ? 14.152 3.614 -6.499 1.00 90.75 115 SER A N 1
ATOM 890 C CA . SER A 1 115 ? 13.454 3.985 -7.741 1.00 90.75 115 SER A CA 1
ATOM 891 C C . SER A 1 115 ? 1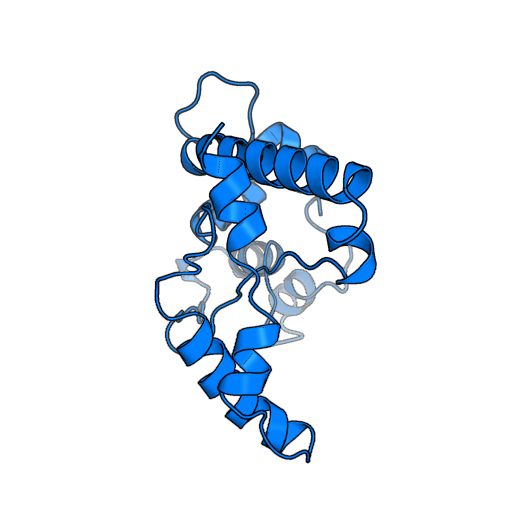1.937 4.041 -7.569 1.00 90.75 115 SER A C 1
ATOM 893 O O . SER A 1 115 ? 11.303 4.940 -8.105 1.00 90.75 115 SER A O 1
ATOM 895 N N . VAL A 1 116 ? 11.367 3.114 -6.793 1.00 90.19 116 VAL A N 1
ATOM 896 C CA . VAL A 1 116 ? 9.909 3.015 -6.601 1.00 90.19 116 VAL A CA 1
ATOM 897 C C . VAL A 1 116 ? 9.405 3.716 -5.337 1.00 90.19 116 VAL A C 1
ATOM 899 O O . VAL A 1 116 ? 8.214 3.721 -5.031 1.00 90.19 116 VAL A O 1
ATOM 902 N N . TRP A 1 117 ? 10.293 4.318 -4.543 1.00 90.81 117 TRP A N 1
ATOM 903 C CA . TRP A 1 117 ? 9.899 4.911 -3.262 1.00 90.81 117 TRP A CA 1
ATOM 904 C C . TRP A 1 117 ? 8.964 6.106 -3.438 1.00 90.81 117 TRP A C 1
ATOM 906 O O . TRP A 1 117 ? 8.037 6.294 -2.653 1.00 90.81 117 TRP A O 1
ATOM 916 N N . ALA A 1 118 ? 9.206 6.895 -4.488 1.00 85.81 118 ALA A N 1
ATOM 917 C CA . ALA A 1 118 ? 8.393 8.049 -4.854 1.00 85.81 118 ALA A CA 1
ATOM 918 C C . ALA A 1 118 ? 7.044 7.659 -5.477 1.00 85.81 118 ALA A C 1
ATOM 920 O O . ALA A 1 118 ? 6.178 8.518 -5.637 1.00 85.81 118 ALA A O 1
ATOM 921 N N . ASP A 1 119 ? 6.840 6.377 -5.799 1.00 86.56 119 ASP A N 1
ATOM 922 C CA . ASP A 1 119 ? 5.544 5.895 -6.264 1.00 86.56 119 ASP A CA 1
ATOM 923 C C . ASP A 1 119 ? 4.488 5.908 -5.155 1.00 86.56 119 ASP A C 1
ATOM 925 O O . ASP A 1 119 ? 3.294 5.970 -5.454 1.00 86.56 119 ASP A O 1
ATOM 929 N N . HIS A 1 120 ? 4.939 5.919 -3.899 1.00 87.50 120 HIS A N 1
ATOM 930 C CA . HIS A 1 120 ? 4.114 5.884 -2.706 1.00 87.50 120 HIS A CA 1
ATOM 931 C C . HIS A 1 120 ? 3.907 7.282 -2.118 1.00 87.50 120 HIS A C 1
ATOM 933 O O . HIS A 1 120 ? 4.838 8.077 -1.971 1.00 87.50 120 HIS A O 1
ATOM 939 N N . VAL A 1 121 ? 2.679 7.549 -1.674 1.00 87.00 121 VAL A N 1
ATOM 940 C CA . VAL A 1 121 ? 2.374 8.692 -0.809 1.00 87.00 121 VAL A CA 1
ATOM 941 C C . VAL A 1 121 ? 2.403 8.212 0.639 1.00 87.00 121 VAL A C 1
ATOM 943 O O . VAL A 1 121 ? 1.448 7.616 1.130 1.00 87.00 121 VAL A O 1
ATOM 946 N N . TRP A 1 122 ? 3.516 8.463 1.329 1.00 87.62 122 TRP A N 1
ATOM 947 C CA . TRP A 1 122 ? 3.680 8.095 2.735 1.00 87.62 122 TRP A CA 1
ATOM 948 C C . TRP A 1 122 ? 2.974 9.098 3.642 1.00 87.62 122 TRP A C 1
ATOM 950 O O . TRP A 1 122 ? 3.329 10.274 3.678 1.00 87.62 122 TRP A O 1
ATOM 960 N N . GLY A 1 123 ? 1.993 8.648 4.407 1.00 78.69 123 GLY A N 1
ATOM 961 C CA . GLY A 1 123 ? 1.261 9.510 5.322 1.00 78.69 123 GLY A CA 1
ATOM 962 C C . GLY A 1 123 ? 0.043 8.799 5.878 1.00 78.69 123 GLY A C 1
ATOM 963 O O . GLY A 1 123 ? -0.364 7.765 5.342 1.00 78.69 123 GLY A O 1
ATOM 964 N N . PRO A 1 124 ? -0.570 9.336 6.942 1.00 72.94 124 PRO A N 1
ATOM 965 C CA . PRO A 1 124 ? -1.887 8.859 7.307 1.00 72.94 124 PRO A CA 1
ATOM 966 C C . PRO A 1 124 ? -2.821 9.076 6.111 1.00 72.94 124 PRO A C 1
ATOM 968 O O . PRO A 1 124 ? -2.850 10.158 5.519 1.00 72.94 124 PRO A O 1
ATOM 971 N N . GLY A 1 125 ? -3.576 8.039 5.747 1.00 65.50 125 GLY A N 1
ATOM 972 C CA . GLY A 1 125 ? -4.674 8.198 4.802 1.00 65.50 125 GLY A CA 1
ATOM 973 C C . GLY A 1 125 ? -5.613 9.293 5.309 1.00 65.50 125 GLY A C 1
ATOM 974 O O . GLY A 1 125 ? -5.932 9.346 6.498 1.00 65.50 125 GLY A O 1
ATOM 975 N N . ARG A 1 126 ? -6.029 10.203 4.426 1.00 66.81 126 ARG A N 1
ATOM 976 C CA . ARG A 1 126 ? -6.977 11.266 4.774 1.00 66.81 126 ARG A CA 1
ATOM 977 C C . ARG A 1 126 ? -8.361 10.658 4.989 1.00 66.81 126 ARG A C 1
ATOM 979 O O . ARG A 1 126 ? -9.116 10.494 4.034 1.00 66.81 126 ARG A O 1
ATOM 986 N N . LEU A 1 127 ? -8.689 10.325 6.238 1.00 64.69 127 LEU A N 1
ATOM 987 C CA . LEU A 1 127 ? -10.033 9.865 6.618 1.00 64.69 127 LEU A CA 1
ATOM 988 C C . LEU A 1 127 ? -11.092 10.964 6.406 1.00 64.69 127 LEU A C 1
ATOM 990 O O . LEU A 1 127 ? -12.261 10.668 6.194 1.00 64.69 127 LEU A O 1
ATOM 994 N N . ASP A 1 128 ? -10.668 12.228 6.417 1.00 64.12 128 ASP A N 1
ATOM 995 C CA . ASP A 1 128 ? -11.490 13.435 6.311 1.00 64.12 128 ASP A CA 1
ATOM 996 C C . ASP A 1 128 ? -11.660 13.969 4.871 1.00 64.12 128 ASP A C 1
ATOM 998 O O . ASP A 1 128 ? -12.428 14.898 4.640 1.00 64.12 128 ASP A O 1
ATOM 1002 N N . GLY A 1 129 ? -10.943 13.406 3.891 1.00 63.53 129 GLY A N 1
ATOM 1003 C CA . GLY A 1 129 ? -10.722 14.024 2.576 1.00 63.53 129 GLY A CA 1
ATOM 1004 C C . GLY A 1 129 ? -11.447 13.382 1.390 1.00 63.53 129 GLY A C 1
ATOM 1005 O O . GLY A 1 129 ? -10.943 13.477 0.272 1.00 63.53 129 GLY A O 1
ATOM 1006 N N . GLY A 1 130 ? -12.575 12.700 1.612 1.00 77.81 130 GLY A N 1
ATOM 1007 C CA . GLY A 1 130 ? -13.339 12.035 0.543 1.00 77.81 130 GLY A CA 1
ATOM 1008 C C . GLY A 1 130 ? -13.136 10.520 0.450 1.00 77.81 130 GLY A C 1
ATOM 1009 O O . GLY A 1 130 ? -13.402 9.937 -0.600 1.00 77.81 130 GLY A O 1
ATOM 1010 N N . LEU A 1 131 ? -12.680 9.869 1.531 1.00 83.69 131 LEU A N 1
ATOM 1011 C CA . LEU A 1 131 ? -12.618 8.404 1.607 1.00 83.69 131 LEU A CA 1
ATOM 1012 C C . LEU A 1 131 ? -14.003 7.774 1.404 1.00 83.69 131 LEU A C 1
ATOM 1014 O O . LEU A 1 131 ? -14.120 6.828 0.640 1.00 83.69 131 LEU A O 1
ATOM 1018 N N . LEU A 1 132 ? -15.056 8.321 2.018 1.00 87.62 132 LEU A N 1
ATOM 1019 C CA . LEU A 1 132 ? -16.420 7.813 1.825 1.00 87.62 132 LEU A CA 1
ATOM 1020 C C . LEU A 1 132 ? -16.899 7.971 0.379 1.00 87.62 132 LEU A C 1
ATOM 1022 O O . LEU A 1 132 ? -17.429 7.026 -0.189 1.00 87.62 132 LEU A O 1
ATOM 1026 N N . ASP A 1 133 ? -16.639 9.118 -0.250 1.00 88.75 133 ASP A N 1
ATOM 1027 C CA . ASP A 1 133 ? -16.988 9.346 -1.661 1.00 88.75 133 ASP A CA 1
ATOM 1028 C C . ASP A 1 133 ? -16.179 8.443 -2.605 1.00 88.75 133 ASP A C 1
ATOM 1030 O O . ASP A 1 133 ? -16.584 8.147 -3.732 1.00 88.75 133 ASP A O 1
ATOM 1034 N N . TYR A 1 134 ? -14.981 8.044 -2.179 1.00 86.75 134 TYR A N 1
ATOM 1035 C CA . TYR A 1 134 ? -14.172 7.059 -2.877 1.00 86.75 134 TYR A CA 1
ATOM 1036 C C . TYR A 1 134 ? -14.758 5.652 -2.721 1.00 86.75 134 TYR A C 1
ATOM 1038 O O . TYR A 1 134 ? -15.027 5.020 -3.739 1.00 86.75 134 TYR A O 1
ATOM 1046 N N . LEU A 1 135 ? -15.028 5.210 -1.488 1.00 89.94 135 LEU A N 1
ATOM 1047 C CA . LEU A 1 135 ? -15.647 3.914 -1.201 1.00 89.94 135 LEU A CA 1
ATOM 1048 C C . LEU A 1 135 ? -16.990 3.772 -1.919 1.00 89.94 135 LEU A C 1
ATOM 1050 O O . LEU A 1 135 ? -17.266 2.722 -2.477 1.00 89.94 135 LEU A O 1
ATOM 1054 N N . GLU A 1 136 ? -17.793 4.832 -1.976 1.00 92.50 136 GLU A N 1
ATOM 1055 C CA . GLU A 1 136 ? -19.078 4.827 -2.675 1.00 92.50 136 GLU A CA 1
ATOM 1056 C C . GLU A 1 136 ? -18.912 4.620 -4.187 1.00 92.50 136 GLU A C 1
ATOM 1058 O O . GLU A 1 136 ? -19.585 3.777 -4.780 1.00 92.50 136 GLU A O 1
ATOM 1063 N N . ARG A 1 137 ? -17.979 5.339 -4.824 1.00 91.38 137 ARG A N 1
ATOM 1064 C CA . ARG A 1 137 ? -17.701 5.167 -6.260 1.00 91.38 137 ARG A CA 1
ATOM 1065 C C . ARG A 1 137 ? -17.101 3.802 -6.580 1.00 91.38 137 ARG A C 1
ATOM 1067 O O . ARG A 1 137 ? -17.444 3.210 -7.602 1.00 91.38 137 ARG A O 1
ATOM 1074 N N . GLU A 1 138 ? -16.197 3.317 -5.736 1.00 90.94 138 GLU A N 1
ATOM 1075 C CA . GLU A 1 138 ? -15.584 2.001 -5.902 1.00 90.94 138 GLU A CA 1
ATOM 1076 C C . GLU A 1 138 ? -16.616 0.887 -5.709 1.00 90.94 138 GLU A C 1
ATOM 1078 O O . GLU A 1 138 ? -16.699 -0.025 -6.532 1.00 90.94 138 GLU A O 1
ATOM 1083 N N . ASP A 1 139 ? -17.471 0.999 -4.694 1.00 94.81 139 ASP A N 1
ATOM 1084 C CA . ASP A 1 139 ? -18.504 0.012 -4.417 1.00 94.81 139 ASP A CA 1
ATOM 1085 C C . ASP A 1 139 ? -19.533 -0.087 -5.546 1.00 94.81 139 ASP A C 1
ATOM 1087 O O . ASP A 1 139 ? -19.918 -1.189 -5.923 1.00 94.81 139 ASP A O 1
ATOM 1091 N N . GLN A 1 140 ? -19.903 1.032 -6.178 1.00 94.94 140 GLN A N 1
ATOM 1092 C CA . GLN A 1 140 ? -20.742 1.014 -7.382 1.00 94.94 140 GLN A CA 1
ATOM 1093 C C . GLN A 1 140 ? -20.117 0.194 -8.514 1.00 94.94 140 GLN A C 1
ATOM 1095 O O . GLN A 1 140 ? -20.818 -0.527 -9.227 1.00 94.94 140 GLN A O 1
ATOM 1100 N N . TYR A 1 141 ? -18.801 0.301 -8.706 1.00 93.38 141 TYR A N 1
ATOM 1101 C CA . TYR A 1 141 ? -18.102 -0.502 -9.701 1.00 93.38 141 TYR A CA 1
ATOM 1102 C C . TYR A 1 141 ? -18.073 -1.982 -9.296 1.00 93.38 141 TYR A C 1
ATOM 1104 O O . TYR A 1 141 ? -18.494 -2.828 -10.093 1.00 93.38 141 TYR A O 1
ATOM 1112 N N . LEU A 1 142 ? -17.636 -2.283 -8.068 1.00 94.25 142 LEU A N 1
ATOM 1113 C CA . LEU A 1 142 ? -17.489 -3.646 -7.549 1.00 94.25 142 LEU A CA 1
ATOM 1114 C C . LEU A 1 142 ? -18.825 -4.382 -7.475 1.00 94.25 142 LEU A C 1
ATOM 1116 O O . LEU A 1 142 ? -18.912 -5.524 -7.906 1.00 94.25 142 LEU A O 1
ATOM 1120 N N . ALA A 1 143 ? -19.895 -3.723 -7.036 1.00 97.38 143 ALA A N 1
ATOM 1121 C CA . ALA A 1 143 ? -21.225 -4.311 -6.943 1.00 97.38 143 ALA A CA 1
ATOM 1122 C C . ALA A 1 143 ? -21.721 -4.861 -8.289 1.00 97.38 143 ALA A C 1
ATOM 1124 O O . ALA A 1 143 ? -22.319 -5.937 -8.338 1.00 97.38 143 ALA A O 1
ATOM 1125 N N . ARG A 1 144 ? -21.413 -4.177 -9.402 1.00 96.50 144 ARG A N 1
ATOM 1126 C CA . ARG A 1 144 ? -21.732 -4.677 -10.751 1.00 96.50 144 ARG A CA 1
ATOM 1127 C C . ARG A 1 144 ? -20.915 -5.914 -11.115 1.00 96.50 144 ARG A C 1
ATOM 1129 O O . ARG A 1 144 ? -21.466 -6.835 -11.712 1.00 96.50 144 ARG A O 1
ATOM 1136 N N . VAL A 1 145 ? -19.622 -5.925 -10.782 1.00 96.06 145 VAL A N 1
ATOM 1137 C CA . VAL A 1 145 ? -18.715 -7.057 -11.044 1.00 96.06 145 VAL A CA 1
ATOM 1138 C C . VAL A 1 145 ? -19.144 -8.280 -10.228 1.00 96.06 145 VAL A C 1
ATOM 1140 O O . VAL A 1 145 ? -19.303 -9.367 -10.781 1.00 96.06 145 VAL A O 1
ATOM 1143 N N . ASP A 1 146 ? -19.436 -8.067 -8.948 1.00 97.19 146 ASP A N 1
ATOM 1144 C CA . ASP A 1 146 ? -19.825 -9.092 -7.976 1.00 97.19 146 ASP A CA 1
ATOM 1145 C C . ASP A 1 146 ? -21.307 -9.489 -8.073 1.00 97.19 146 ASP A C 1
ATOM 1147 O O . ASP A 1 146 ? -21.756 -10.402 -7.381 1.00 97.19 146 ASP A O 1
ATOM 1151 N N . ARG A 1 147 ? -22.087 -8.811 -8.927 1.00 97.19 147 ARG A N 1
ATOM 1152 C CA . ARG A 1 147 ? -23.536 -9.014 -9.109 1.00 97.19 147 ARG A CA 1
ATOM 1153 C C . ARG A 1 147 ? -24.339 -8.885 -7.808 1.00 97.19 147 ARG A C 1
ATOM 1155 O O . ARG A 1 147 ? -25.296 -9.627 -7.583 1.00 97.19 147 ARG A O 1
ATOM 1162 N N . ARG A 1 148 ? -23.975 -7.916 -6.971 1.00 97.88 148 ARG A N 1
ATOM 1163 C CA . ARG A 1 148 ? -24.710 -7.532 -5.757 1.00 97.88 148 ARG A CA 1
ATOM 1164 C C . ARG A 1 148 ? -25.279 -6.124 -5.889 1.00 97.88 148 ARG A C 1
ATOM 1166 O O . ARG A 1 148 ? -24.943 -5.384 -6.810 1.00 97.88 148 ARG A O 1
ATOM 1173 N N . GLN A 1 149 ? -26.143 -5.748 -4.953 1.00 97.44 149 GLN A N 1
ATOM 1174 C CA . GLN A 1 149 ? -26.504 -4.343 -4.795 1.00 97.44 149 GLN A CA 1
ATOM 117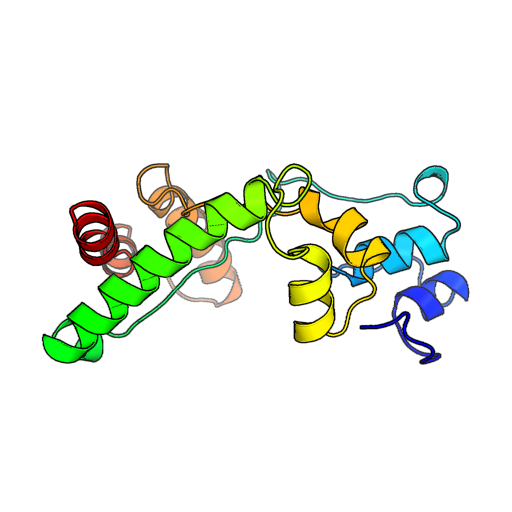5 C C . GLN A 1 149 ? -25.317 -3.571 -4.196 1.00 97.44 149 GLN A C 1
ATOM 1177 O O . GLN A 1 149 ? -24.590 -4.133 -3.365 1.00 97.44 149 GLN A O 1
ATOM 1182 N N . PRO A 1 150 ? -25.094 -2.317 -4.620 1.00 97.38 150 PRO A N 1
ATOM 1183 C CA . PRO A 1 150 ? -24.136 -1.456 -3.948 1.00 97.38 150 PRO A CA 1
ATOM 1184 C C . PRO A 1 150 ? -24.605 -1.172 -2.517 1.00 97.38 150 PRO A C 1
ATOM 1186 O O . PRO A 1 150 ? -25.806 -1.073 -2.256 1.00 97.38 150 PRO A O 1
ATOM 1189 N N . PHE A 1 151 ? -23.657 -1.048 -1.595 1.00 97.12 151 PHE A N 1
ATOM 1190 C CA . PHE A 1 151 ? -23.903 -0.575 -0.244 1.00 97.12 151 PHE A CA 1
ATOM 1191 C C . PHE A 1 151 ? -24.419 0.861 -0.282 1.00 97.12 151 PHE A C 1
ATOM 1193 O O . PHE A 1 151 ? -23.991 1.696 -1.083 1.00 97.12 151 PHE A O 1
ATOM 1200 N N . SER A 1 152 ? -25.328 1.169 0.634 1.00 95.56 152 SER A N 1
ATOM 1201 C CA . SER A 1 152 ? -25.697 2.546 0.918 1.00 95.56 152 SER A CA 1
ATOM 1202 C C . SER A 1 152 ? -24.531 3.290 1.571 1.00 95.56 152 SER A C 1
ATOM 1204 O O . SER A 1 152 ? -23.687 2.708 2.259 1.00 95.56 152 SER A O 1
ATOM 1206 N N . ARG A 1 153 ? -24.522 4.618 1.438 1.00 93.25 153 ARG A N 1
ATOM 1207 C CA . ARG A 1 153 ? -23.525 5.463 2.105 1.00 93.25 153 ARG A CA 1
ATOM 1208 C C . ARG A 1 153 ? -23.478 5.240 3.622 1.00 93.25 153 ARG A C 1
ATOM 1210 O O . ARG A 1 153 ? -22.397 5.159 4.191 1.00 93.25 153 ARG A O 1
ATOM 1217 N N . ALA A 1 154 ? -24.638 5.068 4.255 1.00 93.62 154 ALA A N 1
ATOM 1218 C CA . ALA A 1 154 ? -24.737 4.805 5.689 1.00 93.62 154 ALA A CA 1
ATOM 1219 C C . ALA A 1 154 ? -24.123 3.452 6.098 1.00 93.62 154 ALA A C 1
ATOM 1221 O O . ALA A 1 154 ? -23.651 3.303 7.223 1.00 93.62 154 ALA A O 1
ATOM 1222 N N . GLU A 1 155 ? -24.128 2.453 5.212 1.00 94.69 155 GLU A N 1
ATOM 1223 C CA . GLU A 1 155 ? -23.421 1.190 5.445 1.00 94.69 155 GLU A CA 1
ATOM 1224 C C . GLU A 1 155 ? -21.912 1.375 5.288 1.00 94.69 155 GLU A C 1
ATOM 1226 O O . GLU A 1 155 ? -21.163 0.908 6.142 1.00 94.69 155 GLU A O 1
ATOM 1231 N N . LEU A 1 156 ? -21.469 2.114 4.264 1.00 93.00 156 LEU A N 1
ATOM 1232 C CA . LEU A 1 156 ? -20.053 2.430 4.046 1.00 93.00 156 LEU A CA 1
ATOM 1233 C C . LEU A 1 156 ? -19.447 3.227 5.211 1.00 93.00 156 LEU A C 1
ATOM 1235 O O . LEU A 1 156 ? -18.325 2.953 5.633 1.00 93.00 156 LEU A O 1
ATOM 1239 N N . GLU A 1 157 ? -20.208 4.156 5.790 1.00 91.06 157 GLU A N 1
ATOM 1240 C CA . GLU A 1 157 ? -19.810 4.930 6.972 1.00 91.06 157 GLU A CA 1
ATOM 1241 C C . GLU A 1 157 ? -19.470 4.049 8.179 1.00 91.06 157 GLU A C 1
ATOM 1243 O O . GLU A 1 157 ? -18.552 4.369 8.932 1.00 91.06 157 GLU A O 1
ATOM 1248 N N . ARG A 1 158 ? -20.131 2.895 8.337 1.00 90.38 158 ARG A N 1
ATOM 1249 C CA . ARG A 1 158 ? -19.856 1.969 9.450 1.00 90.38 158 ARG A CA 1
ATOM 1250 C C . ARG A 1 158 ? -18.490 1.296 9.350 1.00 90.38 158 ARG A C 1
ATOM 1252 O O . ARG A 1 158 ? -17.979 0.833 10.366 1.00 90.38 158 ARG A O 1
ATOM 1259 N N . PHE A 1 159 ? -17.887 1.247 8.163 1.00 88.12 159 PHE A N 1
ATOM 1260 C CA . PHE A 1 159 ? -16.542 0.697 7.979 1.00 88.12 159 PHE A CA 1
ATOM 1261 C C . PHE A 1 159 ? -15.434 1.684 8.371 1.00 88.12 159 PHE A C 1
ATOM 1263 O O . PHE A 1 159 ? -14.269 1.289 8.445 1.00 88.12 159 PHE A O 1
ATOM 1270 N N . VAL A 1 160 ? -15.768 2.953 8.631 1.00 88.81 160 VAL A N 1
ATOM 1271 C CA . VAL A 1 160 ? -14.795 4.009 8.925 1.00 88.81 160 VAL A CA 1
ATOM 1272 C C . VAL A 1 160 ? -14.904 4.438 10.389 1.00 88.81 160 VAL A C 1
ATOM 1274 O O . VAL A 1 160 ? -15.693 5.307 10.746 1.00 88.81 160 VAL A O 1
ATOM 1277 N N . ASP A 1 161 ? -14.059 3.865 11.251 1.00 88.19 161 ASP A N 1
ATOM 1278 C CA . ASP A 1 161 ? -13.906 4.320 12.639 1.00 88.19 161 ASP A CA 1
ATOM 1279 C C . ASP A 1 161 ? -12.778 5.361 12.754 1.00 88.19 161 ASP A C 1
ATOM 1281 O O . ASP A 1 161 ? -11.588 5.030 12.780 1.00 88.19 161 ASP A O 1
ATOM 1285 N N . THR A 1 162 ? -13.145 6.642 12.859 1.00 89.00 162 THR A N 1
ATOM 1286 C CA . THR A 1 162 ? -12.174 7.734 13.045 1.00 89.00 162 THR A CA 1
ATOM 1287 C C . THR A 1 162 ? -11.677 7.866 14.483 1.00 89.00 162 THR A C 1
ATOM 1289 O O . THR A 1 162 ? -10.659 8.522 14.715 1.00 89.00 162 THR A O 1
ATOM 1292 N N . SER A 1 163 ? -12.369 7.269 15.460 1.00 91.25 163 SER A N 1
ATOM 1293 C CA . SER A 1 163 ? -12.103 7.489 16.885 1.00 91.25 163 SER A CA 1
ATOM 1294 C C . SER A 1 163 ? -10.720 6.990 17.297 1.00 91.25 163 SER A C 1
ATOM 1296 O O . SER A 1 163 ? -10.031 7.655 18.062 1.00 91.25 163 SER A O 1
ATOM 1298 N N . VAL A 1 164 ? -10.276 5.853 16.749 1.00 92.69 164 VAL A N 1
ATOM 1299 C CA . VAL A 1 164 ? -8.957 5.271 17.042 1.00 92.69 164 VAL A CA 1
ATOM 1300 C C . VAL A 1 164 ? -7.838 6.207 16.592 1.00 92.69 164 VAL A C 1
ATOM 1302 O O . VAL A 1 164 ? -6.870 6.413 17.324 1.00 92.69 164 VAL A O 1
ATOM 1305 N N . TYR A 1 165 ? -7.966 6.783 15.394 1.00 90.50 165 TYR A N 1
ATOM 1306 C CA . TYR A 1 165 ? -6.974 7.718 14.871 1.00 90.50 165 TYR A CA 1
ATOM 1307 C C . TYR A 1 165 ? -6.967 9.023 15.673 1.00 90.50 165 TYR A C 1
ATOM 1309 O O . TYR A 1 165 ? -5.905 9.488 16.077 1.00 90.50 165 TYR A O 1
ATOM 1317 N N . GLN A 1 166 ? -8.145 9.584 15.961 1.00 91.62 166 GLN A N 1
ATOM 1318 C CA . GLN A 1 166 ? -8.276 10.800 16.770 1.00 91.62 166 GLN A CA 1
ATOM 1319 C C . GLN A 1 166 ? -7.659 10.620 18.164 1.00 91.62 166 GLN A C 1
ATOM 1321 O O . GLN A 1 166 ? -6.855 11.446 18.589 1.00 91.62 166 GLN A O 1
ATOM 1326 N N . GLU A 1 167 ? -7.959 9.509 18.836 1.00 94.25 167 GLU A N 1
ATOM 1327 C CA . GLU A 1 167 ? -7.389 9.153 20.140 1.00 94.25 167 GLU A CA 1
ATOM 1328 C C . GLU A 1 167 ? -5.862 8.983 20.068 1.00 94.25 167 GLU A C 1
ATOM 1330 O O . GLU A 1 167 ? -5.130 9.453 20.941 1.00 94.25 167 GLU A O 1
ATOM 1335 N N . ALA A 1 168 ? -5.353 8.360 18.999 1.00 93.06 168 ALA A N 1
ATOM 1336 C CA . ALA A 1 168 ? -3.917 8.189 18.796 1.00 93.06 168 ALA A CA 1
ATOM 1337 C C . ALA A 1 168 ? -3.173 9.525 18.660 1.00 93.06 168 ALA A C 1
ATOM 1339 O O . ALA A 1 168 ? -2.025 9.604 19.097 1.00 93.06 168 ALA A O 1
ATOM 1340 N N . MET A 1 169 ? -3.806 10.549 18.077 1.00 91.62 169 MET A N 1
ATOM 1341 C CA . MET A 1 169 ? -3.202 11.869 17.849 1.00 91.62 169 MET A CA 1
ATOM 1342 C C . MET A 1 169 ? -3.341 12.839 19.035 1.00 91.62 169 MET A C 1
ATOM 1344 O O . MET A 1 169 ? -2.635 13.842 19.071 1.00 91.62 169 MET A O 1
ATOM 1348 N N . GLN A 1 170 ? -4.232 12.575 19.996 1.00 88.69 170 GLN A N 1
ATOM 1349 C CA . GLN A 1 170 ? -4.467 13.448 21.160 1.00 88.69 170 GLN A CA 1
ATOM 1350 C C . GLN A 1 170 ? -3.477 13.252 22.322 1.00 88.69 170 GLN A C 1
ATOM 1352 O O . GLN A 1 170 ? -3.437 14.080 23.230 1.00 88.69 170 GLN A O 1
ATOM 1357 N N . GLY A 1 171 ? -2.689 12.177 22.316 1.00 62.25 171 GLY A N 1
ATOM 1358 C CA . GLY A 1 171 ? -1.672 11.877 23.335 1.00 62.25 171 GLY A CA 1
ATOM 1359 C C . GLY A 1 171 ? -0.421 11.280 22.726 1.00 62.25 171 GLY A C 1
ATOM 1360 O O . GLY A 1 171 ? 0.562 11.093 23.471 1.00 62.25 171 GLY A O 1
#

Radius of gyration: 19.97 Å; chains: 1; bounding box: 47×31×53 Å

pLDDT: mean 87.47, std 11.09, range [48.69, 98.31]

Organism: NCBI:txid1170767